Protein AF-A0A3M0P0X2-F1 (afdb_monomer_lite)

Radius of gyration: 20.97 Å; chains: 1; bounding box: 38×51×58 Å

Structure (mmCIF, N/CA/C/O backbone):
data_AF-A0A3M0P0X2-F1
#
_entry.id   AF-A0A3M0P0X2-F1
#
loop_
_atom_site.group_PDB
_atom_site.id
_atom_site.type_symbol
_atom_site.label_atom_id
_atom_site.label_alt_id
_atom_site.label_comp_id
_atom_site.label_asym_id
_atom_site.label_entity_id
_atom_site.label_seq_id
_atom_site.pdbx_PDB_ins_code
_atom_site.Cartn_x
_atom_site.Cartn_y
_atom_site.Cartn_z
_atom_site.occupancy
_atom_site.B_iso_or_equiv
_atom_site.auth_seq_id
_atom_site.auth_comp_id
_atom_site.auth_asym_id
_atom_site.auth_atom_id
_atom_site.pdbx_PDB_model_num
ATOM 1 N N . MET A 1 1 ? 18.395 29.574 -14.601 1.00 38.72 1 MET A N 1
ATOM 2 C CA . MET A 1 1 ? 17.697 28.275 -14.464 1.00 38.72 1 MET A CA 1
ATOM 3 C C . MET A 1 1 ? 18.151 27.613 -13.166 1.00 38.72 1 MET A C 1
ATOM 5 O O . MET A 1 1 ? 19.311 27.245 -13.069 1.00 38.72 1 MET A O 1
ATOM 9 N N . LYS A 1 2 ? 17.305 27.584 -12.123 1.00 36.19 2 LYS A N 1
ATOM 10 C CA . LYS A 1 2 ? 17.649 27.013 -10.805 1.00 36.19 2 LYS A CA 1
ATOM 11 C C . LYS A 1 2 ? 17.356 25.514 -10.807 1.00 36.19 2 LYS A C 1
ATOM 13 O O . LYS A 1 2 ? 16.214 25.106 -10.628 1.00 36.19 2 LYS A O 1
ATOM 18 N N . ASP A 1 3 ? 18.405 24.725 -10.975 1.00 45.25 3 ASP A N 1
ATOM 19 C CA . ASP A 1 3 ? 18.390 23.297 -10.688 1.00 45.25 3 ASP A CA 1
ATOM 20 C C . ASP A 1 3 ? 18.274 23.094 -9.162 1.00 45.25 3 ASP A C 1
ATOM 22 O O . ASP A 1 3 ? 19.173 23.446 -8.396 1.00 45.25 3 ASP A O 1
ATOM 26 N N . LYS A 1 4 ? 17.110 22.637 -8.684 1.00 40.44 4 LYS A N 1
ATOM 27 C CA . LYS A 1 4 ? 16.893 22.223 -7.284 1.00 40.44 4 LYS A CA 1
ATOM 28 C C . LYS A 1 4 ? 15.930 21.036 -7.219 1.00 40.44 4 LYS A C 1
ATOM 30 O O . LYS A 1 4 ? 14.841 21.164 -6.667 1.00 40.44 4 LYS A O 1
ATOM 35 N N . THR A 1 5 ? 16.280 19.872 -7.771 1.00 50.88 5 THR A N 1
ATOM 36 C CA . THR A 1 5 ? 15.352 18.714 -7.748 1.00 50.88 5 THR A CA 1
ATOM 37 C C . THR A 1 5 ? 15.947 17.323 -7.440 1.00 50.88 5 THR A C 1
ATOM 39 O O . THR A 1 5 ? 15.577 16.353 -8.092 1.00 50.88 5 THR A O 1
ATOM 42 N N . PRO A 1 6 ? 16.747 17.137 -6.363 1.00 49.09 6 PRO A N 1
ATOM 43 C CA . PRO A 1 6 ? 16.837 15.790 -5.757 1.00 49.09 6 PRO A CA 1
ATOM 44 C C . PRO A 1 6 ? 16.331 15.666 -4.305 1.00 49.09 6 PRO A C 1
ATOM 46 O O . PRO A 1 6 ? 16.009 14.557 -3.877 1.00 49.09 6 PRO A O 1
ATOM 49 N N . LYS A 1 7 ? 16.194 16.756 -3.528 1.00 49.72 7 LYS A N 1
ATOM 50 C CA . LYS A 1 7 ? 15.704 16.667 -2.127 1.00 49.72 7 LYS A CA 1
ATOM 51 C C . LYS A 1 7 ? 14.184 16.505 -2.006 1.00 49.72 7 LYS A C 1
ATOM 53 O O . LYS A 1 7 ? 13.725 15.787 -1.122 1.00 49.72 7 LYS A O 1
ATOM 58 N N . SER A 1 8 ? 13.412 17.131 -2.899 1.00 56.59 8 SER A N 1
ATOM 59 C CA . SER A 1 8 ? 11.942 17.123 -2.839 1.00 56.59 8 SER A CA 1
ATOM 60 C C . SER A 1 8 ? 11.366 15.711 -2.969 1.00 56.59 8 SER A C 1
ATOM 62 O O . SER A 1 8 ? 10.573 15.328 -2.124 1.00 56.59 8 SER A O 1
ATOM 64 N N . LYS A 1 9 ? 11.837 14.881 -3.913 1.00 59.69 9 LYS A N 1
ATOM 65 C CA . LYS A 1 9 ? 11.298 13.520 -4.111 1.00 59.69 9 LYS A CA 1
ATOM 66 C C . LYS A 1 9 ? 11.406 12.631 -2.865 1.00 59.69 9 LYS A C 1
ATOM 68 O O . LYS A 1 9 ? 10.476 11.893 -2.552 1.00 59.69 9 LYS A O 1
ATOM 73 N N . LYS A 1 10 ? 12.521 12.720 -2.124 1.00 63.69 10 LYS A N 1
ATOM 74 C CA . LYS A 1 10 ? 12.709 11.971 -0.867 1.00 63.69 10 LYS A CA 1
ATOM 75 C C . LYS A 1 10 ? 11.777 12.471 0.238 1.00 63.69 10 LYS A C 1
ATOM 77 O O . LYS A 1 10 ? 11.179 11.657 0.933 1.00 63.69 10 LYS A O 1
ATOM 82 N N . LEU A 1 11 ? 11.626 13.790 0.365 1.00 66.69 11 LEU A N 1
ATOM 83 C CA . LEU A 1 11 ? 10.694 14.410 1.311 1.00 66.69 11 LEU A CA 1
ATOM 84 C C . LEU A 1 11 ? 9.242 14.062 0.988 1.00 66.69 11 LEU A C 1
ATOM 86 O O . LEU A 1 11 ? 8.505 13.692 1.889 1.00 66.69 11 LEU A O 1
ATOM 90 N N . THR A 1 12 ? 8.847 14.097 -0.283 1.00 69.38 12 THR A N 1
ATOM 91 C CA . THR A 1 12 ? 7.499 13.723 -0.723 1.00 69.38 12 THR A CA 1
ATOM 92 C C . THR A 1 12 ? 7.223 12.247 -0.433 1.00 69.38 12 THR A C 1
ATOM 94 O O . THR A 1 12 ? 6.161 11.918 0.083 1.00 69.38 12 THR A O 1
ATOM 97 N N . LYS A 1 13 ? 8.199 11.358 -0.656 1.00 70.25 13 LYS A N 1
ATOM 98 C CA . LYS A 1 13 ? 8.088 9.942 -0.278 1.00 70.25 13 LYS A CA 1
ATOM 99 C C . LYS A 1 13 ? 7.910 9.744 1.232 1.00 70.25 13 LYS A C 1
ATOM 101 O O . LYS A 1 13 ? 7.051 8.969 1.644 1.00 70.25 13 LYS A O 1
ATOM 106 N N . ILE A 1 14 ? 8.690 10.455 2.048 1.00 77.31 14 ILE A N 1
ATOM 107 C CA . ILE A 1 14 ? 8.561 10.430 3.513 1.00 77.31 14 ILE A CA 1
ATOM 108 C C . ILE A 1 14 ? 7.201 10.983 3.944 1.00 77.31 14 ILE A C 1
ATOM 110 O O . ILE A 1 14 ? 6.549 10.382 4.788 1.00 77.31 14 ILE A O 1
ATOM 114 N N . TRP A 1 15 ? 6.739 12.068 3.324 1.00 77.94 15 TRP A N 1
ATOM 115 C CA . TRP A 1 15 ? 5.461 12.704 3.632 1.00 77.94 15 TRP A CA 1
ATOM 116 C C . TRP A 1 15 ? 4.276 11.775 3.367 1.00 77.94 15 TRP A C 1
ATOM 118 O O . TRP A 1 15 ? 3.421 11.604 4.230 1.00 77.94 15 TRP A O 1
ATOM 128 N N . TRP A 1 16 ? 4.252 11.111 2.208 1.00 81.62 16 TRP A N 1
ATOM 129 C CA . TRP A 1 16 ? 3.207 10.136 1.886 1.00 81.62 16 TRP A CA 1
ATOM 130 C C . TRP A 1 16 ? 3.289 8.880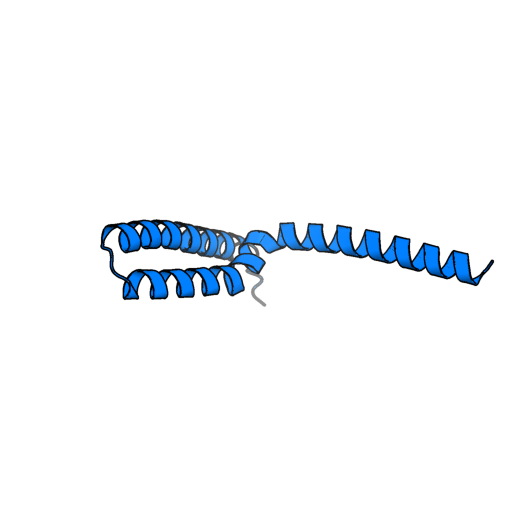 2.757 1.00 81.62 16 TRP A C 1
ATOM 132 O O . TRP A 1 16 ? 2.253 8.371 3.178 1.00 81.62 16 TRP A O 1
ATOM 142 N N . SER A 1 17 ? 4.495 8.414 3.097 1.00 79.69 17 SER A N 1
ATOM 143 C CA . SER A 1 17 ? 4.665 7.311 4.051 1.00 79.69 17 SER A CA 1
ATOM 144 C C . SER A 1 17 ? 4.155 7.681 5.448 1.00 79.69 17 SER A C 1
ATOM 146 O O . SER A 1 17 ? 3.552 6.849 6.121 1.00 79.69 17 SER A O 1
ATOM 148 N N . PHE A 1 18 ? 4.369 8.926 5.877 1.00 83.88 18 PHE A N 1
ATOM 149 C CA . PHE A 1 18 ? 3.886 9.437 7.157 1.00 83.88 18 PHE A CA 1
ATOM 150 C C . PHE A 1 18 ? 2.364 9.621 7.151 1.00 83.88 18 PHE A C 1
ATOM 152 O O . PHE A 1 18 ? 1.697 9.247 8.110 1.00 83.88 18 PHE A O 1
ATOM 159 N N . ALA A 1 19 ? 1.790 10.101 6.043 1.00 85.12 19 ALA A N 1
ATOM 160 C CA . ALA A 1 19 ? 0.342 10.175 5.857 1.00 85.12 19 ALA A CA 1
ATOM 161 C C . ALA A 1 19 ? -0.318 8.787 5.936 1.00 85.12 19 ALA A C 1
ATOM 163 O O . ALA A 1 19 ? -1.364 8.640 6.566 1.00 85.12 19 ALA A O 1
ATOM 164 N N . LEU A 1 20 ? 0.312 7.760 5.352 1.00 84.25 20 LEU A N 1
ATOM 165 C CA . LEU A 1 20 ? -0.161 6.375 5.430 1.00 84.25 20 LEU A CA 1
ATOM 166 C C . LEU A 1 20 ? -0.085 5.834 6.867 1.00 84.25 20 LEU A C 1
ATOM 168 O O . LEU A 1 20 ? -1.019 5.186 7.331 1.00 84.25 20 LEU A O 1
ATOM 172 N N . PHE A 1 21 ? 0.979 6.171 7.600 1.00 87.06 21 PHE A N 1
ATOM 173 C CA . PHE A 1 21 ? 1.116 5.825 9.015 1.00 87.06 21 PHE A CA 1
ATOM 174 C C . PHE A 1 21 ? 0.037 6.486 9.891 1.00 87.06 21 PHE A C 1
ATOM 176 O O . PHE A 1 21 ? -0.606 5.813 10.695 1.00 87.06 21 PHE A O 1
ATOM 183 N N . ILE A 1 22 ? -0.226 7.782 9.689 1.00 88.12 22 ILE A N 1
ATOM 184 C CA . ILE A 1 22 ? -1.298 8.508 10.390 1.00 88.12 22 ILE A CA 1
ATOM 185 C C . ILE A 1 22 ? -2.664 7.892 10.081 1.00 88.12 22 ILE A C 1
ATOM 187 O O . ILE A 1 22 ? -3.484 7.750 10.984 1.00 88.12 22 ILE A O 1
ATOM 191 N N . ASN A 1 23 ? -2.912 7.497 8.829 1.00 88.31 23 ASN A N 1
ATOM 192 C CA . ASN A 1 23 ? -4.179 6.889 8.431 1.00 88.31 23 ASN A CA 1
ATOM 193 C C . ASN A 1 23 ? -4.468 5.590 9.207 1.00 88.31 23 ASN A C 1
ATOM 195 O O . ASN A 1 23 ? -5.587 5.387 9.677 1.00 88.31 23 ASN A O 1
ATOM 199 N N . ILE A 1 24 ? -3.446 4.758 9.434 1.00 87.25 24 ILE A N 1
ATOM 200 C CA . ILE A 1 24 ? -3.568 3.537 10.245 1.00 87.25 24 ILE A CA 1
ATOM 201 C C . ILE A 1 24 ? -3.952 3.879 11.692 1.00 87.25 24 ILE A C 1
ATOM 203 O O . ILE A 1 24 ? -4.876 3.278 12.237 1.00 87.25 24 ILE A O 1
ATOM 207 N N . ILE A 1 25 ? -3.302 4.876 12.301 1.00 90.00 25 ILE A N 1
ATOM 208 C CA . ILE A 1 25 ? -3.630 5.324 13.667 1.00 90.00 25 ILE A CA 1
ATOM 209 C C . ILE A 1 25 ? -5.071 5.848 13.738 1.00 90.00 25 ILE A C 1
ATOM 211 O O . ILE A 1 25 ? -5.816 5.487 14.651 1.00 90.00 25 ILE A O 1
ATOM 215 N N . LEU A 1 26 ? -5.486 6.650 12.752 1.00 86.62 26 LEU A N 1
ATOM 216 C CA . LEU A 1 26 ? -6.857 7.154 12.640 1.00 86.62 26 LEU A CA 1
ATOM 217 C C . LEU A 1 26 ? -7.870 6.015 12.494 1.00 86.62 26 LEU A C 1
ATOM 219 O O . LEU A 1 26 ? -8.947 6.075 13.080 1.00 86.62 26 LEU A O 1
ATOM 223 N N . THR A 1 27 ? -7.517 4.965 11.751 1.00 85.25 27 THR A N 1
ATOM 224 C CA . THR A 1 27 ? -8.367 3.781 11.570 1.00 85.25 27 THR A CA 1
ATOM 225 C C . THR A 1 27 ? -8.589 3.079 12.906 1.00 85.25 27 THR A C 1
ATOM 227 O O . THR A 1 27 ? -9.726 2.787 13.267 1.00 85.25 27 THR A O 1
ATOM 230 N N . ILE A 1 28 ? -7.518 2.867 13.676 1.00 87.75 28 ILE A N 1
ATOM 231 C CA . ILE A 1 28 ? -7.589 2.231 14.998 1.00 87.75 28 ILE A CA 1
ATOM 232 C C . ILE A 1 28 ? -8.471 3.057 15.945 1.00 87.75 28 ILE A C 1
ATOM 234 O O . ILE A 1 28 ? -9.352 2.501 16.601 1.00 87.75 28 ILE A O 1
ATOM 238 N N . GLN A 1 29 ? -8.302 4.384 15.978 1.00 86.19 29 GLN A N 1
ATOM 239 C CA . GLN A 1 29 ? -9.163 5.257 16.785 1.00 86.19 29 GLN A CA 1
ATOM 240 C C . GLN A 1 29 ? -10.629 5.229 16.331 1.00 86.19 29 GLN A C 1
ATOM 242 O O . GLN A 1 29 ? -11.529 5.171 17.170 1.00 86.19 29 GLN A O 1
ATOM 247 N N . ALA A 1 30 ? -10.893 5.243 15.023 1.00 85.19 30 ALA A N 1
ATOM 248 C CA . ALA A 1 30 ? -12.255 5.216 14.495 1.00 85.19 30 ALA A CA 1
ATOM 249 C C . ALA A 1 30 ? -12.986 3.911 14.856 1.00 85.19 30 ALA A C 1
ATOM 251 O O . ALA A 1 30 ? -14.172 3.951 15.190 1.00 85.19 30 ALA A O 1
ATOM 252 N N . ILE A 1 31 ? -12.268 2.781 14.850 1.00 84.38 31 ILE A N 1
ATOM 253 C CA . ILE A 1 31 ? -12.786 1.476 15.285 1.00 84.38 31 ILE A CA 1
ATOM 254 C C . ILE A 1 31 ? -13.107 1.494 16.784 1.00 84.38 31 ILE A C 1
ATOM 256 O O . ILE A 1 31 ? -14.204 1.097 17.173 1.00 84.38 31 ILE A O 1
ATOM 260 N N . LEU A 1 32 ? -12.190 1.996 17.620 1.00 87.00 32 LEU A N 1
ATOM 261 C CA . LEU A 1 32 ? -12.389 2.075 19.075 1.00 87.00 32 LEU A CA 1
ATOM 262 C C . LEU A 1 32 ? -13.583 2.956 19.461 1.00 87.00 32 LEU A C 1
ATOM 264 O O . LEU A 1 32 ? -14.309 2.638 20.395 1.00 87.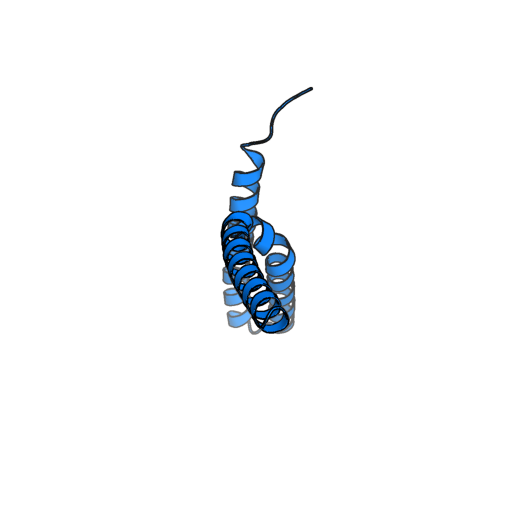00 32 LEU A O 1
ATOM 268 N N . THR A 1 33 ? -13.811 4.039 18.718 1.00 85.50 33 THR A N 1
ATOM 269 C CA . THR A 1 33 ? -14.921 4.974 18.967 1.00 85.50 33 THR A CA 1
ATOM 270 C C . THR A 1 33 ? -16.263 4.460 18.410 1.00 85.50 33 THR A C 1
ATOM 272 O O . THR A 1 33 ? -17.274 5.144 18.540 1.00 85.50 33 THR A O 1
ATOM 275 N N . GLN A 1 34 ? -16.288 3.294 17.739 1.00 79.81 34 GLN A N 1
ATOM 276 C CA . GLN A 1 34 ? -17.450 2.734 17.019 1.00 79.81 34 GLN A CA 1
ATOM 277 C C . GLN A 1 34 ? -18.158 3.738 16.091 1.00 79.81 34 GLN A C 1
ATOM 279 O O . GLN A 1 34 ? -19.352 3.633 15.804 1.00 79.81 34 GLN A O 1
ATOM 284 N N . ASN A 1 35 ? -17.421 4.733 15.598 1.00 79.88 35 ASN A N 1
ATOM 285 C CA . ASN A 1 35 ? -18.001 5.826 14.841 1.00 79.88 35 ASN A CA 1
ATOM 286 C C . ASN A 1 35 ? -18.014 5.456 13.354 1.00 79.88 35 ASN A C 1
ATOM 288 O O . ASN A 1 35 ? -17.003 5.580 12.656 1.00 79.88 35 ASN A O 1
ATOM 292 N N . ILE A 1 36 ? -19.164 4.971 12.875 1.00 82.44 36 ILE A N 1
ATOM 293 C CA . ILE A 1 36 ? -19.346 4.444 11.510 1.00 82.44 36 ILE A CA 1
ATOM 294 C C . ILE A 1 36 ? -18.938 5.484 10.454 1.00 82.44 36 ILE A C 1
ATOM 296 O O . ILE A 1 36 ? -18.242 5.160 9.491 1.00 82.44 36 ILE A O 1
ATOM 300 N N . ILE A 1 37 ? -19.299 6.752 10.666 1.00 85.06 37 ILE A N 1
ATOM 301 C CA . ILE A 1 37 ? -18.973 7.858 9.754 1.00 85.06 37 ILE A CA 1
ATOM 302 C C . ILE A 1 37 ? -17.457 8.114 9.732 1.00 85.06 37 ILE A C 1
ATOM 304 O O . ILE A 1 37 ? -16.870 8.350 8.670 1.00 85.06 37 ILE A O 1
ATOM 308 N N . GLY A 1 38 ? -16.807 8.008 10.895 1.00 82.56 38 GLY A N 1
ATOM 309 C CA . GLY A 1 38 ? -15.352 8.082 11.023 1.00 82.56 38 GLY A CA 1
ATOM 310 C C 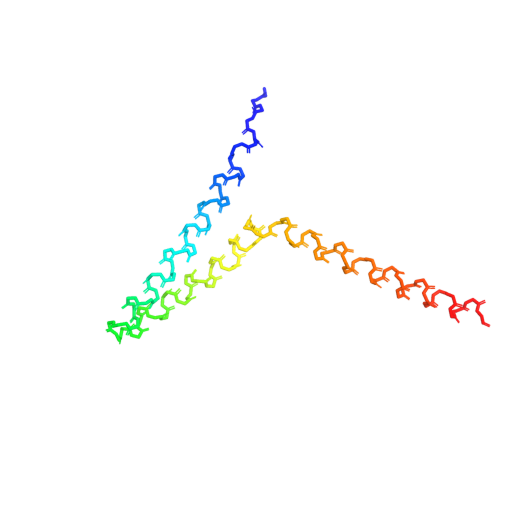. GLY A 1 38 ? -14.653 6.959 10.258 1.00 82.56 38 GLY A C 1
ATOM 311 O O . GLY A 1 38 ? -13.740 7.228 9.482 1.00 82.56 38 GLY A O 1
ATOM 312 N N . CYS A 1 39 ? -15.129 5.717 10.385 1.00 83.06 39 CYS A N 1
ATOM 313 C CA . CYS A 1 39 ? -14.582 4.577 9.641 1.00 83.06 39 CYS A CA 1
ATOM 314 C C . CYS A 1 39 ? -14.683 4.763 8.119 1.00 83.06 39 CYS A C 1
ATOM 316 O O . CYS A 1 39 ? -13.704 4.524 7.406 1.00 83.06 39 CYS A O 1
ATOM 318 N N . ILE A 1 40 ? -15.831 5.228 7.613 1.00 88.44 40 ILE A N 1
ATOM 319 C CA . ILE A 1 40 ? -16.019 5.501 6.178 1.00 88.44 40 ILE A CA 1
ATOM 320 C C . ILE A 1 40 ? -15.044 6.586 5.708 1.00 88.44 40 ILE A C 1
ATOM 322 O O . ILE A 1 40 ? -14.363 6.415 4.696 1.00 88.44 40 ILE A O 1
ATOM 326 N N . SER A 1 41 ? -14.927 7.677 6.469 1.00 87.19 41 SER A N 1
ATOM 327 C CA . SER A 1 41 ? -14.037 8.794 6.135 1.00 87.19 41 SER A CA 1
ATOM 328 C C . SER A 1 41 ? -12.574 8.360 6.083 1.00 87.19 41 SER A C 1
ATOM 330 O O . SER A 1 41 ? -11.877 8.668 5.117 1.00 87.19 41 SER A O 1
ATOM 332 N N . VAL A 1 42 ? -12.111 7.591 7.073 1.00 86.94 42 VAL A N 1
ATOM 333 C CA . VAL A 1 42 ?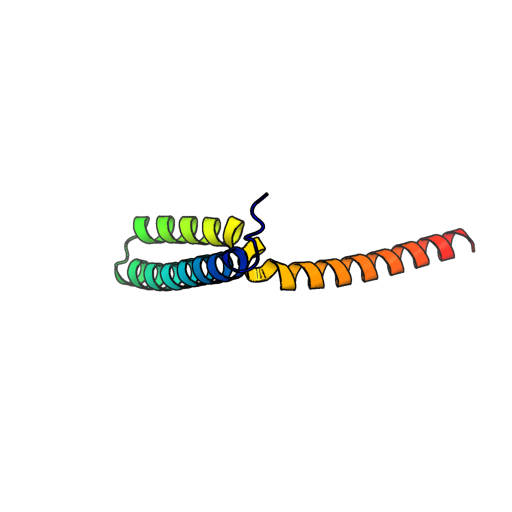 -10.730 7.089 7.116 1.00 86.94 42 VAL A CA 1
ATOM 334 C C . VAL A 1 42 ? -10.456 6.109 5.977 1.00 86.94 42 VAL A C 1
ATOM 336 O O . VAL A 1 42 ? -9.406 6.196 5.340 1.00 86.94 42 VAL A O 1
ATOM 339 N N . THR A 1 43 ? -11.422 5.247 5.650 1.00 86.94 43 THR A N 1
ATOM 340 C CA . THR A 1 43 ? -11.327 4.316 4.516 1.00 86.94 43 THR A CA 1
ATOM 341 C C . THR A 1 43 ? -11.189 5.063 3.188 1.00 86.94 43 THR A C 1
ATOM 343 O O . THR A 1 43 ? -10.303 4.747 2.392 1.00 86.94 43 THR A O 1
ATOM 346 N N . LEU A 1 44 ? -12.007 6.096 2.956 1.00 88.56 44 LEU A N 1
ATOM 347 C CA . LEU A 1 44 ? -11.894 6.958 1.773 1.00 88.56 44 LEU A CA 1
ATOM 348 C C . LEU A 1 44 ? -10.541 7.673 1.727 1.00 88.56 44 LEU A C 1
ATOM 350 O O . LEU A 1 44 ? -9.910 7.748 0.672 1.00 88.56 44 LEU A O 1
ATOM 354 N N . PHE A 1 45 ? -10.066 8.149 2.876 1.00 86.75 45 PHE A N 1
ATOM 355 C CA . PHE A 1 45 ? -8.759 8.785 2.992 1.00 86.75 45 PHE A CA 1
ATOM 356 C C . PHE A 1 45 ? -7.623 7.800 2.676 1.00 86.75 45 PHE A C 1
ATOM 358 O O . PHE A 1 45 ? -6.667 8.151 1.985 1.00 86.75 45 PHE A O 1
ATOM 365 N N . GLY A 1 46 ? -7.752 6.544 3.111 1.00 86.56 46 GLY A N 1
ATOM 366 C CA . GLY A 1 46 ? -6.815 5.464 2.805 1.00 86.56 46 GLY A CA 1
ATOM 367 C C . GLY A 1 46 ? -6.799 5.132 1.315 1.00 86.56 46 GLY A C 1
ATOM 368 O O . GLY A 1 46 ? -5.729 5.008 0.726 1.00 86.56 46 GLY A O 1
ATOM 369 N N . LEU A 1 47 ? -7.972 5.096 0.677 1.00 85.56 47 LEU A N 1
ATOM 370 C CA . LEU A 1 47 ? -8.126 4.953 -0.775 1.00 85.56 47 LEU A CA 1
ATOM 371 C C . LEU A 1 47 ? -7.455 6.096 -1.547 1.00 85.56 47 LEU A C 1
ATOM 373 O O . LEU A 1 47 ? -6.781 5.854 -2.549 1.00 85.56 47 LEU A O 1
ATOM 377 N N . PHE A 1 48 ? -7.591 7.336 -1.075 1.00 83.56 48 PHE A N 1
ATOM 378 C CA . PHE A 1 48 ? -6.898 8.486 -1.659 1.00 83.56 48 PHE A CA 1
ATOM 379 C C . PHE A 1 48 ? -5.377 8.352 -1.535 1.00 83.56 48 PHE A C 1
ATOM 381 O O . PHE A 1 48 ? -4.657 8.553 -2.516 1.00 83.56 48 PHE A O 1
ATOM 388 N N . ILE A 1 49 ? -4.877 7.955 -0.364 1.00 84.00 49 ILE A N 1
ATOM 389 C CA . ILE A 1 49 ? -3.446 7.713 -0.158 1.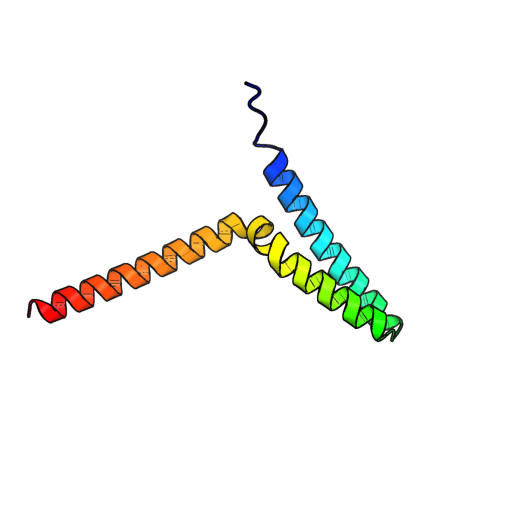00 84.00 49 ILE A CA 1
ATOM 390 C C . ILE A 1 49 ? -2.960 6.539 -1.014 1.00 84.00 49 ILE A C 1
ATOM 392 O O . ILE A 1 49 ? -1.885 6.628 -1.596 1.00 84.00 49 ILE A O 1
ATOM 396 N N . ALA A 1 50 ? -3.740 5.475 -1.178 1.00 77.31 50 ALA A N 1
ATOM 397 C CA . ALA A 1 50 ? -3.389 4.378 -2.074 1.00 77.31 50 ALA A CA 1
ATOM 398 C C . ALA A 1 50 ? -3.367 4.830 -3.544 1.00 77.31 50 ALA A C 1
ATOM 400 O O . ALA A 1 50 ? -2.507 4.419 -4.311 1.00 77.31 50 ALA A O 1
ATOM 401 N N . LYS A 1 51 ? -4.263 5.727 -3.963 1.00 77.69 51 LYS A N 1
ATOM 402 C CA . LYS A 1 51 ? -4.288 6.199 -5.355 1.00 77.69 51 LYS A CA 1
ATOM 403 C C . LYS A 1 51 ? -3.129 7.143 -5.692 1.00 77.69 51 LYS A C 1
ATOM 405 O O . LYS A 1 51 ? -2.572 7.053 -6.783 1.00 77.69 51 LYS A O 1
ATOM 410 N N . TYR A 1 52 ? -2.775 8.048 -4.780 1.00 76.88 52 TYR A N 1
ATOM 411 C CA . TYR A 1 52 ? -1.784 9.106 -5.035 1.00 76.88 52 TYR A CA 1
ATOM 412 C C . TYR A 1 52 ? -0.430 8.869 -4.356 1.00 76.88 52 TYR A C 1
ATOM 414 O O . TYR A 1 52 ? 0.607 9.255 -4.891 1.00 76.88 52 TYR A O 1
ATOM 422 N N . GLY A 1 53 ? -0.423 8.226 -3.194 1.00 69.44 53 GLY A N 1
ATOM 423 C CA . GLY A 1 53 ? 0.773 7.892 -2.428 1.00 69.44 53 GLY A CA 1
ATOM 424 C C . GLY A 1 53 ? 1.471 6.632 -2.928 1.00 69.44 53 GLY A C 1
ATOM 425 O O . GLY A 1 53 ? 2.695 6.622 -2.973 1.00 69.44 53 GLY A O 1
ATOM 426 N N . ASP A 1 54 ? 0.745 5.605 -3.374 1.00 70.25 54 ASP A N 1
ATOM 427 C CA . ASP A 1 54 ? 1.340 4.364 -3.898 1.00 70.25 54 ASP A CA 1
ATOM 428 C C . ASP A 1 54 ? 2.329 4.592 -5.063 1.00 70.25 54 ASP A C 1
ATOM 430 O O . ASP A 1 54 ? 3.480 4.163 -4.939 1.00 70.25 54 ASP A O 1
ATOM 434 N N . PRO A 1 55 ? 2.010 5.371 -6.123 1.00 67.38 55 PRO A N 1
ATOM 435 C CA . PRO A 1 55 ? 2.979 5.654 -7.187 1.00 67.38 55 PRO A CA 1
ATOM 436 C C . PRO A 1 55 ? 4.211 6.434 -6.703 1.00 67.38 55 PRO A C 1
ATOM 438 O O . PRO A 1 55 ? 5.276 6.313 -7.302 1.00 67.38 55 PRO A O 1
ATOM 441 N N . VAL A 1 56 ? 4.105 7.201 -5.613 1.00 69.44 56 VAL A N 1
ATOM 442 C CA . VAL A 1 56 ? 5.208 8.002 -5.050 1.00 69.44 56 VAL A CA 1
ATOM 443 C C . VAL A 1 56 ? 6.065 7.187 -4.074 1.00 69.44 56 VAL A C 1
ATOM 445 O O . VAL A 1 56 ? 7.297 7.268 -4.083 1.00 69.44 56 VAL A O 1
ATOM 448 N N . ILE A 1 57 ? 5.433 6.381 -3.222 1.00 66.62 57 ILE A N 1
ATOM 449 C CA . ILE A 1 57 ? 6.094 5.524 -2.232 1.00 66.62 57 ILE A CA 1
ATOM 450 C C . ILE A 1 57 ? 6.787 4.361 -2.951 1.00 66.62 57 ILE A C 1
ATOM 452 O O . ILE A 1 57 ? 7.965 4.069 -2.688 1.00 66.62 57 ILE A O 1
ATOM 456 N N . PHE A 1 58 ? 6.085 3.749 -3.903 1.00 67.81 58 PHE A N 1
ATOM 457 C CA . PHE A 1 58 ? 6.492 2.541 -4.606 1.00 67.81 58 PHE A CA 1
ATOM 458 C C . PHE A 1 58 ? 6.985 2.787 -6.033 1.00 67.81 58 PHE A C 1
ATOM 460 O O . PHE A 1 58 ? 7.171 1.809 -6.750 1.00 67.81 58 PHE A O 1
ATOM 467 N N . GLU A 1 59 ? 7.306 4.024 -6.441 1.00 70.12 59 GLU A N 1
ATOM 468 C CA . GLU A 1 59 ? 7.838 4.338 -7.788 1.00 70.12 59 GLU A CA 1
ATOM 469 C C . GLU A 1 59 ? 8.935 3.342 -8.225 1.00 70.12 59 GLU A C 1
ATOM 471 O O . GLU A 1 59 ? 8.906 2.776 -9.316 1.00 70.12 59 GLU A O 1
ATOM 476 N N . ASN A 1 60 ? 9.878 3.053 -7.321 1.00 64.44 60 ASN A N 1
ATOM 477 C CA . ASN A 1 60 ? 10.994 2.145 -7.587 1.00 64.44 60 ASN A CA 1
ATOM 478 C C . ASN A 1 60 ? 10.593 0.656 -7.598 1.00 64.44 60 ASN A C 1
ATOM 480 O O . ASN A 1 60 ? 11.237 -0.156 -8.258 1.00 64.44 60 ASN A O 1
ATOM 484 N N . TYR A 1 61 ? 9.542 0.284 -6.866 1.00 66.56 61 TYR A N 1
ATOM 485 C CA . TYR A 1 61 ? 9.022 -1.085 -6.832 1.00 66.56 61 TYR A CA 1
ATOM 486 C C . TYR A 1 61 ? 8.142 -1.373 -8.057 1.00 66.56 61 TYR A C 1
ATOM 488 O O . TYR A 1 61 ? 8.286 -2.421 -8.688 1.00 66.56 61 TYR A O 1
ATOM 496 N N . ASN A 1 62 ? 7.302 -0.414 -8.460 1.00 67.88 62 ASN A N 1
ATOM 497 C CA . ASN A 1 62 ? 6.491 -0.510 -9.671 1.00 67.88 62 ASN A CA 1
ATOM 498 C C . ASN A 1 62 ? 7.361 -0.577 -10.926 1.00 67.88 62 ASN A C 1
ATOM 500 O O . ASN A 1 62 ? 7.134 -1.445 -11.766 1.00 67.88 62 ASN A O 1
ATOM 504 N N . ARG A 1 63 ? 8.433 0.224 -10.991 1.00 69.94 63 ARG A N 1
ATOM 505 C CA . ARG A 1 63 ? 9.412 0.151 -12.086 1.00 69.94 63 ARG A CA 1
ATOM 506 C C . ARG A 1 63 ? 10.008 -1.256 -12.231 1.00 69.94 63 ARG A C 1
ATOM 508 O O . ARG A 1 63 ? 10.134 -1.766 -13.340 1.00 69.94 63 ARG A O 1
ATOM 515 N N . GLN A 1 64 ? 10.327 -1.928 -11.122 1.00 70.44 64 GLN A N 1
ATOM 516 C CA . GLN A 1 64 ? 10.816 -3.313 -11.161 1.00 70.44 64 GLN A CA 1
ATOM 517 C C . GLN A 1 64 ? 9.742 -4.319 -11.591 1.00 70.44 64 GLN A C 1
ATOM 519 O O . GLN A 1 64 ? 10.048 -5.279 -12.303 1.00 70.44 64 GLN A O 1
ATOM 524 N N . LYS A 1 65 ? 8.484 -4.107 -11.190 1.00 70.94 65 LYS A N 1
ATOM 525 C CA . LYS A 1 65 ? 7.349 -4.905 -11.671 1.00 70.94 65 LYS A CA 1
ATOM 526 C C . LYS A 1 65 ? 7.181 -4.764 -13.182 1.00 70.94 65 LYS A C 1
ATOM 528 O O . LYS A 1 65 ? 7.108 -5.783 -13.865 1.00 70.94 65 LYS A O 1
ATOM 533 N N . GLU A 1 66 ? 7.179 -3.544 -13.709 1.00 75.81 66 GLU A N 1
ATOM 534 C CA . GLU A 1 66 ? 7.041 -3.289 -15.147 1.00 75.81 66 GLU A CA 1
ATOM 535 C C . GLU A 1 66 ? 8.150 -3.956 -15.961 1.00 75.81 66 GLU A C 1
ATOM 537 O O . GLU A 1 66 ? 7.862 -4.587 -16.974 1.00 75.81 66 GLU A O 1
ATOM 542 N N . ILE A 1 67 ? 9.398 -3.924 -15.483 1.00 79.31 67 ILE A N 1
ATOM 543 C CA . ILE A 1 67 ? 10.516 -4.620 -16.139 1.00 79.31 67 ILE A CA 1
ATOM 544 C C . ILE A 1 67 ? 10.252 -6.133 -16.222 1.00 79.31 67 ILE A C 1
ATOM 546 O O . ILE A 1 67 ? 10.459 -6.743 -17.274 1.00 79.31 67 ILE A O 1
ATOM 550 N N . LYS A 1 68 ? 9.741 -6.752 -15.147 1.00 74.50 68 LYS A N 1
ATOM 551 C CA . LYS A 1 68 ? 9.377 -8.181 -15.154 1.00 74.50 68 LYS A CA 1
ATOM 552 C C . LYS A 1 68 ? 8.217 -8.478 -16.108 1.00 74.50 68 LYS A C 1
ATOM 554 O O . LYS A 1 68 ? 8.273 -9.471 -16.835 1.00 74.50 68 LYS A O 1
ATOM 559 N N . TYR A 1 69 ? 7.199 -7.618 -16.145 1.00 79.56 69 TYR A N 1
ATOM 560 C CA . TYR A 1 69 ? 6.076 -7.753 -17.076 1.00 79.56 69 TYR A CA 1
ATOM 561 C C . TYR A 1 69 ? 6.522 -7.626 -18.536 1.00 79.56 69 TYR A C 1
ATOM 563 O O . TYR A 1 69 ? 6.152 -8.463 -19.361 1.00 79.56 69 TYR A O 1
ATOM 571 N N . GLN A 1 70 ? 7.367 -6.645 -18.857 1.00 82.62 70 GLN A N 1
ATOM 572 C CA . GLN A 1 70 ? 7.900 -6.468 -20.207 1.00 82.62 70 GLN A CA 1
ATOM 573 C C . GLN A 1 70 ? 8.775 -7.650 -20.636 1.00 82.62 70 GLN A C 1
ATOM 575 O O . GLN A 1 70 ? 8.655 -8.118 -21.768 1.00 82.62 70 GLN A O 1
ATOM 580 N N . ALA A 1 71 ? 9.599 -8.194 -19.736 1.00 83.88 71 ALA A N 1
ATOM 581 C CA . ALA A 1 71 ? 10.397 -9.386 -20.017 1.00 83.88 71 ALA A CA 1
ATOM 582 C C . ALA A 1 71 ? 9.517 -10.614 -20.320 1.00 83.88 71 ALA A C 1
ATOM 584 O O . ALA A 1 71 ? 9.790 -11.358 -21.265 1.00 83.88 71 ALA A O 1
ATOM 585 N N . ALA A 1 72 ? 8.435 -10.810 -19.560 1.00 82.50 72 ALA A N 1
ATOM 586 C CA . ALA A 1 72 ? 7.475 -11.884 -19.807 1.00 82.50 72 ALA A CA 1
ATOM 587 C C . ALA A 1 72 ? 6.721 -11.695 -21.134 1.00 82.50 72 ALA A C 1
ATOM 589 O O . ALA A 1 72 ? 6.541 -12.654 -21.887 1.00 82.50 72 ALA A O 1
ATOM 590 N N . TYR A 1 73 ? 6.323 -10.462 -21.454 1.00 84.94 73 TYR A N 1
ATOM 591 C CA . TYR A 1 73 ? 5.648 -10.136 -22.710 1.00 84.94 73 TYR A CA 1
ATOM 592 C C . TYR A 1 73 ? 6.554 -10.361 -23.927 1.00 84.94 73 TYR A C 1
ATOM 594 O O . TYR A 1 73 ? 6.129 -10.956 -24.917 1.00 84.94 73 TYR A O 1
ATOM 602 N N . LYS A 1 74 ? 7.828 -9.961 -23.831 1.00 85.19 74 LYS A N 1
ATOM 603 C CA . LYS A 1 74 ? 8.817 -10.150 -24.898 1.00 85.19 74 LYS A CA 1
ATOM 604 C C . LYS A 1 74 ? 9.033 -11.635 -25.205 1.00 85.19 74 LYS A C 1
ATOM 606 O O . LYS A 1 74 ? 8.984 -12.018 -26.369 1.00 85.19 74 LYS A O 1
ATOM 611 N N . LYS A 1 75 ? 9.145 -12.479 -24.170 1.00 83.75 75 LYS A N 1
ATOM 612 C CA . LYS A 1 75 ? 9.242 -13.943 -24.328 1.00 83.75 75 LYS A CA 1
ATOM 613 C C . LYS A 1 75 ? 8.006 -14.556 -24.991 1.00 83.75 75 LYS A C 1
ATOM 615 O O . LYS A 1 75 ? 8.147 -15.467 -25.801 1.00 83.75 75 LYS A O 1
ATOM 620 N N . ARG A 1 76 ? 6.801 -14.069 -24.667 1.00 84.81 76 ARG A N 1
ATOM 621 C CA . ARG A 1 76 ? 5.554 -14.544 -25.294 1.00 84.81 76 ARG A CA 1
ATOM 622 C C . ARG A 1 76 ? 5.493 -14.180 -26.774 1.00 84.81 76 ARG A C 1
ATOM 624 O O . ARG A 1 76 ? 5.261 -15.065 -27.587 1.00 84.81 76 ARG A O 1
ATOM 631 N N . LYS A 1 77 ? 5.796 -12.927 -27.128 1.00 85.69 77 LYS A N 1
ATOM 632 C CA . LYS A 1 77 ? 5.869 -12.504 -28.536 1.00 85.69 77 LYS A CA 1
ATOM 633 C C . LYS A 1 77 ? 6.901 -13.300 -29.331 1.00 85.69 77 LYS A C 1
ATOM 635 O O . LYS A 1 77 ? 6.625 -13.721 -30.445 1.00 85.69 77 LYS A O 1
ATOM 640 N N . GLU A 1 78 ? 8.073 -13.541 -28.755 1.00 87.25 78 GLU A N 1
ATOM 641 C CA . GLU A 1 78 ? 9.137 -14.316 -29.400 1.00 87.25 78 GLU A CA 1
ATOM 642 C C . GLU A 1 78 ? 8.757 -15.794 -29.610 1.00 87.25 78 GLU A C 1
ATOM 644 O O . GLU A 1 78 ? 9.204 -16.424 -30.568 1.00 87.25 78 GLU A O 1
ATOM 649 N N . TYR A 1 79 ? 7.915 -16.356 -28.739 1.00 86.00 79 TYR A N 1
ATOM 650 C CA . TYR A 1 79 ? 7.332 -17.683 -28.937 1.00 86.00 79 TYR A CA 1
ATOM 651 C C . TYR A 1 79 ? 6.269 -17.686 -30.045 1.00 86.00 79 TYR A C 1
ATOM 653 O O . TYR A 1 79 ? 6.261 -18.586 -30.880 1.00 86.00 79 TYR A O 1
ATOM 661 N N . GLU A 1 80 ? 5.397 -16.676 -30.086 1.00 85.56 80 GLU A N 1
ATOM 662 C CA . GLU A 1 80 ? 4.365 -16.548 -31.125 1.00 85.56 80 GLU A CA 1
ATOM 663 C C . GLU A 1 80 ? 4.958 -16.351 -32.523 1.00 85.56 80 GLU A C 1
ATOM 665 O O . GLU A 1 80 ? 4.481 -16.970 -33.472 1.00 85.56 80 GLU A O 1
ATOM 670 N N . ILE A 1 81 ? 6.017 -15.545 -32.649 1.00 84.06 81 ILE A N 1
ATOM 671 C CA . ILE A 1 81 ? 6.742 -15.352 -33.914 1.00 84.06 81 ILE A CA 1
ATOM 672 C C . ILE A 1 81 ? 7.379 -16.677 -34.352 1.00 84.06 81 ILE A C 1
ATOM 674 O O . ILE A 1 81 ? 7.084 -17.165 -35.437 1.00 84.06 81 ILE A O 1
ATOM 678 N N . ARG A 1 82 ? 8.121 -17.351 -33.458 1.00 78.88 82 ARG A N 1
ATOM 679 C CA . ARG A 1 82 ? 8.720 -18.667 -33.753 1.00 78.88 82 ARG A CA 1
ATOM 680 C C . ARG A 1 82 ? 7.711 -19.750 -34.125 1.00 78.88 82 ARG A C 1
ATOM 682 O O . ARG A 1 82 ? 8.077 -20.688 -34.820 1.00 78.88 82 ARG A O 1
ATOM 689 N N . LYS A 1 83 ? 6.480 -19.669 -33.620 1.00 81.69 83 LYS A N 1
ATOM 690 C CA . LYS A 1 83 ? 5.401 -20.599 -33.973 1.00 81.69 83 LYS A CA 1
ATOM 691 C C . LYS A 1 83 ? 4.783 -20.279 -35.338 1.00 81.69 83 LYS A C 1
ATOM 693 O O . LYS A 1 83 ? 4.234 -21.177 -35.955 1.00 81.69 83 LYS A O 1
ATOM 698 N N . ARG A 1 84 ? 4.832 -19.019 -35.779 1.00 74.69 84 ARG A N 1
ATOM 699 C CA . ARG A 1 84 ? 4.331 -18.583 -37.090 1.00 74.69 84 ARG A CA 1
ATOM 700 C C . ARG A 1 84 ? 5.316 -18.904 -38.219 1.00 74.69 84 ARG A C 1
ATOM 702 O O . ARG A 1 84 ? 4.874 -19.193 -39.321 1.00 74.69 84 ARG A O 1
ATOM 709 N N . ASP A 1 85 ? 6.615 -18.862 -37.934 1.00 73.12 85 ASP A N 1
ATOM 710 C CA . ASP A 1 85 ? 7.689 -19.141 -38.902 1.00 73.12 85 ASP A CA 1
ATOM 711 C C . ASP A 1 85 ? 8.003 -20.649 -39.065 1.00 73.12 85 ASP A C 1
ATOM 713 O O . ASP A 1 85 ? 8.992 -21.010 -39.704 1.00 73.12 85 ASP A O 1
ATOM 717 N N . LYS A 1 86 ? 7.198 -21.532 -38.458 1.00 60.41 86 LYS A N 1
ATOM 718 C CA . LYS A 1 86 ? 7.340 -22.996 -38.462 1.00 60.41 86 LYS A CA 1
ATOM 719 C C . LYS A 1 86 ? 6.113 -23.645 -39.083 1.00 60.41 86 LYS A C 1
ATOM 721 O O . LYS A 1 86 ? 6.308 -24.665 -39.773 1.00 60.41 86 LYS A O 1
#

Foldseek 3Di:
DDPDPDPVLVVLLVVLVVQLVVLVVQCVVCVVVVPPVSNVVSVVSNVVSCVPNCCSNCVVVVVVVVVVVVVVVVVVVVVVVVVVVD

Sequence (86 aa):
MKDKTPKSKKLTKIWWSFALF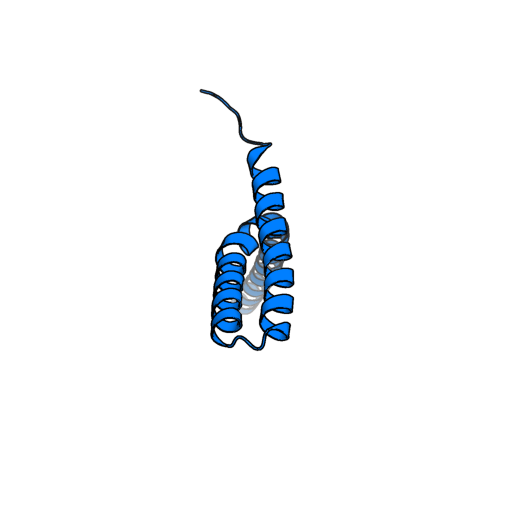INIILTIQAILTQNIIGCISVTLFGLFIAKYGDPVIFENYNRQKEIKYQAAYKKRKEYEIRKRDK

pLDDT: mean 76.39, std 12.47, range [36.19, 90.0]

Secondary structure (DSSP, 8-state):
-----SHHHHHHHHHHHHHHHHHHHHHHHHHHTT-HHHHHHHHHHHHHHHHHTHHHHSHHHHHHHHHHHHHHHHHHHHHHHHHH--